Protein AF-A0A2N3F1S3-F1 (afdb_monomer)

Radius of gyration: 18.12 Å; Cα contacts (8 Å, |Δi|>4): 156; chains: 1; bounding box: 61×41×37 Å

Nearest PDB structures (foldseek):
  1dnl-assembly1_A  TM=8.356E-01  e=4.246E-02  Escherichia coli K-12
  8qyw-assembly1_A-2  TM=7.889E-01  e=1.038E-01  Homo sapiens
  1jnw-assembly1_A-2  TM=6.151E-01  e=3.737E-02  Escherichia coli
  4hmt-assembly1_B  TM=8.543E-01  e=2.705E-01  Pseudomonas fluorescens
  1nrg-assembly1_A-2  TM=5.816E-01  e=1.106E-01  Homo sapiens

pLDDT: mean 92.15, std 10.07, range [42.69, 98.44]

Mean predicted aligned error: 5.43 Å

Foldseek 3Di:
DDDPPPPDDDDDDPDPDDPQFKKWKWFADPVRDIDIAIARAWDDDDPDIDGDDDCQAPSNVRCVVPVDMDIGGDDPVLVQLNVLCHQEGCDVVDPPVSVVRHDYDNCSCVSSVHDDDDDDD

Sequence (121 aa):
MTVPPSEHLVITPSIHYVGTPVMLLATRNPDGTANLSAASSFWALGQHLVIGLETDSRTYDNVSAHPEITVNFPSPQIWEAVERIADTTGRDPVPEAKASRYRHEADKFTVAGLTAVPSQV

Secondary structure (DSSP, 8-state):
-PPPP-SPPP---S---TTPPPEEEEEE-TTS-EEEEEE--EEEETTEEEE---TTSHHHHHHHHS---EEE---GGGHHHHHHHHTEES-SSPPGGGTTT-EE-S-HHHHHT----PPP-

Structure (mmCIF, N/CA/C/O backbone):
data_AF-A0A2N3F1S3-F1
#
_entry.id   AF-A0A2N3F1S3-F1
#
loop_
_atom_site.group_PDB
_atom_site.id
_atom_site.type_symbol
_atom_site.label_atom_id
_atom_site.label_alt_id
_atom_site.label_comp_id
_atom_site.label_asym_id
_atom_site.label_entity_id
_atom_site.label_seq_id
_atom_site.pdbx_PDB_ins_code
_atom_site.Cartn_x
_atom_site.Cartn_y
_atom_site.Cartn_z
_atom_site.occupancy
_atom_site.B_iso_or_equiv
_atom_site.auth_seq_id
_atom_site.auth_comp_id
_atom_site.auth_asym_id
_atom_site.auth_atom_id
_atom_site.pdbx_PDB_model_num
ATOM 1 N N . MET A 1 1 ? 47.839 -26.555 -11.330 1.00 42.69 1 MET A N 1
ATOM 2 C CA . MET A 1 1 ? 46.793 -26.603 -10.288 1.00 42.69 1 MET A CA 1
ATOM 3 C C . MET A 1 1 ? 45.499 -26.147 -10.943 1.00 42.69 1 MET A C 1
ATOM 5 O O . MET A 1 1 ? 45.393 -24.981 -11.293 1.00 42.69 1 MET A O 1
ATOM 9 N N . THR A 1 2 ? 44.596 -27.070 -11.264 1.00 48.19 2 THR A N 1
ATOM 10 C CA . THR A 1 2 ? 43.307 -26.772 -11.907 1.00 48.19 2 THR A CA 1
ATOM 11 C C . THR A 1 2 ? 42.305 -26.356 -10.835 1.00 48.19 2 THR A C 1
ATOM 13 O O . THR A 1 2 ? 42.050 -27.126 -9.913 1.00 48.19 2 THR A O 1
ATOM 16 N N . VAL A 1 3 ? 41.780 -25.134 -10.927 1.00 58.75 3 VAL A N 1
ATOM 17 C CA . VAL A 1 3 ? 40.690 -24.657 -10.063 1.00 58.75 3 VAL A CA 1
ATOM 18 C C . VAL A 1 3 ? 39.431 -25.456 -10.432 1.00 58.75 3 VAL A C 1
ATOM 20 O O . VAL A 1 3 ? 39.123 -25.532 -11.624 1.00 58.75 3 VAL A O 1
ATOM 23 N N . PRO A 1 4 ? 38.736 -26.101 -9.478 1.00 64.00 4 PRO A N 1
ATOM 24 C CA . PRO A 1 4 ? 37.512 -26.831 -9.788 1.00 64.00 4 PRO A CA 1
ATOM 25 C C . PRO A 1 4 ? 36.437 -25.851 -10.289 1.00 64.00 4 PRO A C 1
ATOM 27 O O . PRO A 1 4 ? 36.445 -24.686 -9.879 1.00 64.00 4 PRO A O 1
ATOM 30 N N . PRO A 1 5 ? 35.521 -26.276 -11.178 1.00 64.50 5 PRO A N 1
ATOM 31 C CA . PRO A 1 5 ? 34.415 -25.425 -11.593 1.00 64.50 5 PRO A CA 1
ATOM 32 C C . PRO A 1 5 ? 33.594 -25.045 -10.356 1.00 64.50 5 PRO A C 1
ATOM 34 O O . PRO A 1 5 ? 33.145 -25.907 -9.606 1.00 64.50 5 PRO A O 1
ATOM 37 N N . SER A 1 6 ? 33.456 -23.743 -10.117 1.00 70.94 6 SER A N 1
ATOM 38 C CA . SER A 1 6 ? 32.618 -23.207 -9.047 1.00 70.94 6 SER A CA 1
ATOM 39 C C . SER A 1 6 ? 31.163 -23.589 -9.322 1.00 70.94 6 SER A C 1
ATOM 41 O O . SER A 1 6 ? 30.585 -23.107 -10.291 1.00 70.94 6 SER A O 1
ATOM 43 N N . GLU A 1 7 ? 30.560 -24.404 -8.453 1.00 85.06 7 GLU A N 1
ATOM 44 C CA . GLU A 1 7 ? 29.113 -24.693 -8.452 1.00 85.06 7 GLU A CA 1
ATOM 45 C C . GLU A 1 7 ? 28.253 -23.447 -8.141 1.00 85.06 7 GLU A C 1
ATOM 47 O O . GLU A 1 7 ? 27.026 -23.504 -8.187 1.00 85.06 7 GLU A O 1
ATOM 52 N N . HIS A 1 8 ? 28.874 -22.300 -7.838 1.00 82.56 8 HIS A N 1
ATOM 53 C CA . HIS A 1 8 ? 28.183 -21.045 -7.559 1.00 82.56 8 HIS A CA 1
ATOM 54 C C . HIS A 1 8 ? 27.984 -20.190 -8.816 1.00 82.56 8 HIS A C 1
ATOM 56 O O . HIS A 1 8 ? 28.940 -19.875 -9.529 1.00 82.56 8 HIS A O 1
ATOM 62 N N . LEU A 1 9 ? 26.740 -19.743 -9.021 1.00 84.19 9 LEU A N 1
ATOM 63 C CA . LEU A 1 9 ? 26.362 -18.715 -9.990 1.00 84.19 9 LEU A CA 1
ATOM 64 C C . LEU A 1 9 ? 26.303 -17.347 -9.296 1.00 84.19 9 LEU A C 1
ATOM 66 O O . LEU A 1 9 ? 25.516 -17.150 -8.371 1.00 84.19 9 LEU A O 1
ATOM 70 N N . VAL A 1 10 ? 27.103 -16.389 -9.766 1.00 88.50 10 VAL A N 1
ATOM 71 C CA . VAL A 1 10 ? 27.008 -14.987 -9.334 1.00 88.50 10 VAL A CA 1
ATOM 72 C C . VAL A 1 10 ? 25.876 -14.309 -10.106 1.00 88.50 10 VAL A C 1
ATOM 74 O O . VAL A 1 10 ? 25.877 -14.314 -11.335 1.00 88.50 10 VAL A O 1
ATOM 77 N N . ILE A 1 11 ? 24.922 -13.717 -9.387 1.00 87.25 11 ILE A N 1
ATOM 78 C CA . ILE A 1 11 ? 23.800 -12.955 -9.950 1.00 87.25 11 ILE A CA 1
ATOM 79 C C . ILE A 1 11 ? 23.757 -11.543 -9.358 1.00 87.25 11 ILE A C 1
ATOM 81 O O . ILE A 1 11 ? 24.190 -11.331 -8.227 1.00 87.25 11 ILE A O 1
ATOM 85 N N . THR A 1 12 ? 23.177 -10.598 -10.102 1.00 88.06 12 THR A N 1
ATOM 86 C CA . THR A 1 12 ? 22.924 -9.219 -9.647 1.00 88.06 12 THR A CA 1
ATOM 87 C C . THR A 1 12 ? 21.425 -8.929 -9.751 1.00 88.06 12 THR A C 1
ATOM 89 O O . THR A 1 12 ? 20.979 -8.349 -10.744 1.00 88.06 12 THR A O 1
ATOM 92 N N . PRO A 1 13 ? 20.607 -9.397 -8.793 1.00 84.81 13 PRO A N 1
ATOM 93 C CA . PRO A 1 13 ? 19.171 -9.182 -8.846 1.00 84.81 13 PRO A CA 1
ATOM 94 C C . PR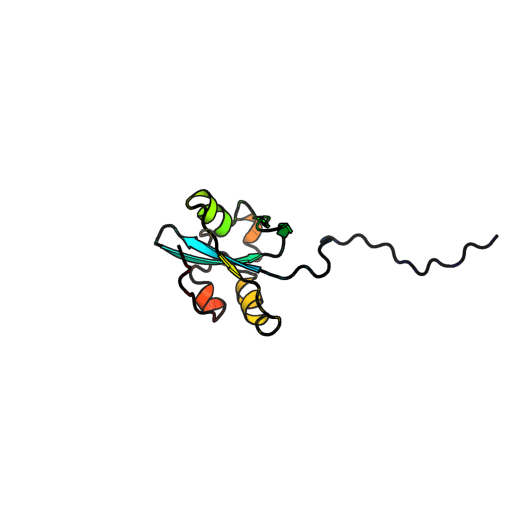O A 1 13 ? 18.842 -7.706 -8.591 1.00 84.81 13 PRO A C 1
ATOM 96 O O . PRO A 1 13 ? 19.474 -7.038 -7.775 1.00 84.81 13 PRO A O 1
ATOM 99 N N . SER A 1 14 ? 17.812 -7.191 -9.262 1.00 79.19 14 SER A N 1
ATOM 100 C CA . SER A 1 14 ? 17.295 -5.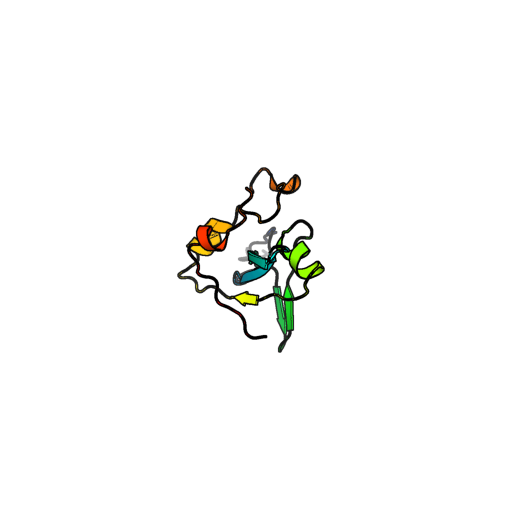839 -9.005 1.00 79.19 14 SER A CA 1
ATOM 101 C C . SER A 1 14 ? 16.576 -5.727 -7.654 1.00 79.19 14 SER A C 1
ATOM 103 O O . SER A 1 14 ? 16.400 -4.625 -7.139 1.00 79.19 14 SER A O 1
ATOM 105 N N . ILE A 1 15 ? 16.184 -6.861 -7.061 1.00 77.06 15 ILE A N 1
ATOM 106 C CA . ILE A 1 15 ? 15.494 -6.966 -5.773 1.00 77.06 15 ILE A CA 1
ATOM 107 C C . ILE A 1 15 ? 16.216 -8.012 -4.920 1.00 77.06 15 ILE A C 1
ATOM 109 O O . ILE A 1 15 ? 16.390 -9.150 -5.343 1.00 77.06 15 ILE A O 1
ATOM 113 N N . HIS A 1 16 ? 16.613 -7.636 -3.704 1.00 74.31 16 HIS A N 1
ATOM 114 C CA . HIS A 1 16 ? 17.382 -8.499 -2.793 1.00 74.31 16 HIS A CA 1
ATOM 115 C C . HIS A 1 16 ? 16.513 -9.181 -1.717 1.00 74.31 16 HIS A C 1
ATOM 117 O O . HIS A 1 16 ? 17.010 -9.959 -0.907 1.00 74.31 16 HIS A O 1
ATOM 123 N N . TYR A 1 17 ? 15.209 -8.897 -1.707 1.00 70.12 17 TYR A N 1
ATOM 124 C CA . TYR A 1 17 ? 14.236 -9.415 -0.747 1.00 70.12 17 TYR A CA 1
ATOM 125 C C . TYR A 1 17 ? 13.750 -10.813 -1.145 1.00 70.12 17 TYR A C 1
ATOM 127 O O . TYR A 1 17 ? 12.691 -10.974 -1.751 1.00 70.12 17 TYR A O 1
ATOM 135 N N . VAL A 1 18 ? 14.538 -11.840 -0.831 1.00 71.56 18 VAL A N 1
ATOM 136 C CA . VAL A 1 18 ? 14.136 -13.233 -1.068 1.00 71.56 18 VAL A CA 1
ATOM 137 C C . VAL A 1 18 ? 13.162 -13.672 0.027 1.00 71.56 18 VAL A C 1
ATOM 139 O O . VAL A 1 18 ? 13.524 -13.715 1.199 1.00 71.56 18 VAL A O 1
ATOM 142 N N . GLY A 1 19 ? 11.930 -14.016 -0.355 1.00 74.12 19 GLY A N 1
ATOM 143 C CA . GLY A 1 19 ? 10.930 -14.571 0.565 1.00 74.12 19 GLY A CA 1
ATOM 144 C C . GLY A 1 19 ? 10.238 -13.556 1.481 1.00 74.12 19 GLY A C 1
ATOM 145 O O . GLY A 1 19 ? 9.568 -13.966 2.428 1.00 74.12 19 GLY A O 1
ATOM 146 N N . THR A 1 20 ? 10.368 -12.251 1.224 1.00 78.69 20 THR A N 1
ATOM 147 C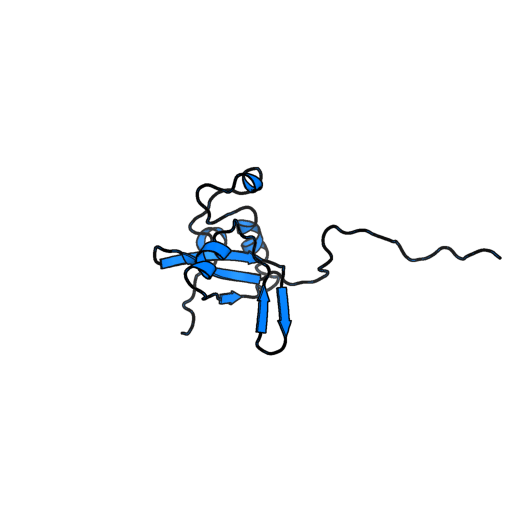 CA . THR A 1 20 ? 9.641 -11.239 2.001 1.00 78.69 20 THR A CA 1
ATOM 148 C C . THR A 1 20 ? 8.144 -11.320 1.697 1.00 78.69 20 THR A C 1
ATOM 150 O O . THR A 1 20 ? 7.765 -11.254 0.524 1.00 78.69 20 THR A O 1
ATOM 153 N N . PRO A 1 21 ? 7.275 -11.470 2.714 1.00 85.81 21 PRO A N 1
ATOM 154 C CA . PRO A 1 21 ? 5.845 -11.550 2.476 1.00 85.81 21 PRO A CA 1
ATOM 155 C C . PRO A 1 21 ? 5.317 -10.212 1.955 1.00 85.81 21 PRO A C 1
ATOM 157 O O . PRO A 1 21 ? 5.811 -9.141 2.310 1.00 85.81 21 PRO A O 1
ATOM 160 N N . VAL A 1 22 ? 4.275 -10.270 1.132 1.00 92.19 22 VAL A N 1
ATOM 161 C CA . VAL A 1 22 ? 3.500 -9.073 0.808 1.00 92.19 22 VAL A CA 1
ATOM 162 C C . VAL A 1 22 ? 2.681 -8.678 2.033 1.00 92.19 22 VAL A C 1
ATOM 164 O O . VAL A 1 22 ? 2.171 -9.536 2.750 1.00 92.19 22 VAL A O 1
ATOM 167 N N . MET A 1 23 ? 2.541 -7.378 2.254 1.00 95.69 23 MET A N 1
ATOM 168 C CA . MET A 1 23 ? 1.628 -6.774 3.212 1.00 95.69 23 MET A CA 1
ATOM 169 C C . MET A 1 23 ? 0.547 -5.997 2.470 1.00 95.69 23 MET A C 1
ATOM 171 O O . MET A 1 23 ? 0.809 -5.361 1.447 1.00 95.69 23 MET A O 1
ATOM 175 N N . LEU A 1 24 ? -0.650 -5.987 3.041 1.00 97.75 24 LEU A N 1
ATOM 176 C CA . LEU A 1 24 ? -1.717 -5.067 2.687 1.00 97.75 24 LEU A CA 1
ATOM 177 C C . LEU A 1 24 ? -1.784 -3.954 3.733 1.00 97.75 24 LEU A C 1
ATOM 179 O O . LEU A 1 24 ? -2.090 -4.186 4.905 1.00 97.75 24 LEU A O 1
ATOM 183 N N . LEU A 1 25 ? -1.481 -2.743 3.284 1.00 98.06 25 LEU A N 1
ATOM 184 C CA . LEU A 1 25 ? -1.519 -1.517 4.063 1.00 98.06 25 LEU A CA 1
ATOM 185 C C . LEU A 1 25 ? -2.871 -0.842 3.866 1.00 98.06 25 LEU A C 1
ATOM 187 O O . LEU A 1 25 ? -3.214 -0.515 2.726 1.00 98.06 25 LEU A O 1
ATOM 191 N N . ALA A 1 26 ? -3.610 -0.603 4.948 1.00 98.06 26 ALA A N 1
ATOM 192 C CA . ALA A 1 26 ? -4.816 0.217 4.891 1.00 98.06 26 ALA A CA 1
ATOM 193 C C . ALA A 1 26 ? -4.601 1.548 5.615 1.00 98.06 26 ALA A C 1
ATOM 195 O O . ALA A 1 26 ? -4.148 1.576 6.762 1.00 98.06 26 ALA A O 1
ATOM 196 N N . THR A 1 27 ? -4.933 2.642 4.932 1.00 97.81 27 THR A N 1
ATOM 197 C CA . THR A 1 27 ? -4.845 4.019 5.436 1.00 97.81 27 THR A CA 1
ATOM 198 C C . THR A 1 27 ? -6.142 4.770 5.169 1.00 97.81 27 THR A C 1
ATOM 200 O O . THR A 1 27 ? -6.964 4.337 4.360 1.00 97.81 27 THR A O 1
ATOM 203 N N . ARG A 1 28 ? -6.331 5.912 5.832 1.00 96.62 28 ARG A N 1
ATOM 204 C CA . ARG A 1 28 ? -7.540 6.729 5.704 1.00 96.62 28 ARG A CA 1
ATOM 205 C C . ARG A 1 28 ? -7.326 7.891 4.734 1.00 96.62 28 ARG A C 1
ATOM 207 O O . ARG A 1 28 ? -6.392 8.668 4.905 1.00 96.62 28 ARG A O 1
ATOM 214 N N . ASN A 1 29 ? -8.192 8.003 3.731 1.00 96.31 29 ASN A N 1
ATOM 215 C CA . ASN A 1 29 ? -8.247 9.142 2.818 1.00 96.31 29 ASN A CA 1
ATOM 216 C C . ASN A 1 29 ? -8.834 10.384 3.523 1.00 96.31 29 ASN A C 1
ATOM 218 O O . ASN A 1 29 ? -9.533 10.241 4.530 1.00 96.31 29 ASN A O 1
ATOM 222 N N . PRO A 1 30 ? -8.630 11.603 2.985 1.00 94.44 30 PRO A N 1
ATOM 223 C CA . PRO A 1 30 ? -9.165 12.836 3.578 1.00 94.44 30 PRO A CA 1
ATOM 224 C C . PRO A 1 30 ? -10.695 12.876 3.724 1.00 94.44 30 PRO A C 1
ATOM 226 O O . PRO A 1 30 ? -11.210 13.498 4.648 1.00 94.44 30 PRO A O 1
ATOM 229 N N . ASP A 1 31 ? -11.426 12.197 2.837 1.00 94.75 31 ASP A N 1
ATOM 230 C CA . ASP A 1 31 ? -12.891 12.069 2.886 1.00 94.75 31 ASP A CA 1
ATOM 231 C C . ASP A 1 31 ? -13.380 11.008 3.893 1.00 94.75 31 ASP A C 1
ATOM 233 O O . ASP A 1 31 ? -14.580 10.806 4.073 1.00 94.75 31 ASP A O 1
ATOM 237 N N . GLY A 1 32 ? -12.451 10.336 4.573 1.00 93.75 32 GLY A N 1
ATOM 238 C CA . GLY A 1 32 ? -12.717 9.298 5.555 1.00 93.75 32 GLY A CA 1
ATOM 239 C C . GLY A 1 32 ? -12.835 7.885 4.990 1.00 93.75 32 GLY A C 1
ATOM 240 O O . GLY A 1 32 ? -12.933 6.953 5.790 1.00 93.75 32 GLY A O 1
ATOM 241 N N . THR A 1 33 ? -12.787 7.704 3.669 1.00 95.31 33 THR A N 1
ATOM 242 C CA . THR A 1 33 ? -12.770 6.377 3.036 1.00 95.31 33 THR A CA 1
ATOM 243 C C . THR A 1 33 ? -11.425 5.675 3.244 1.00 95.31 33 THR A C 1
ATOM 245 O O . THR A 1 33 ? -10.426 6.293 3.620 1.00 95.31 33 THR A O 1
ATOM 248 N N . ALA A 1 34 ? -11.381 4.361 3.021 1.00 96.00 34 ALA A N 1
ATOM 249 C CA . ALA A 1 34 ? -10.155 3.583 3.157 1.00 96.00 34 ALA A CA 1
ATOM 250 C C . ALA A 1 34 ? -9.400 3.485 1.821 1.00 96.00 34 ALA A C 1
A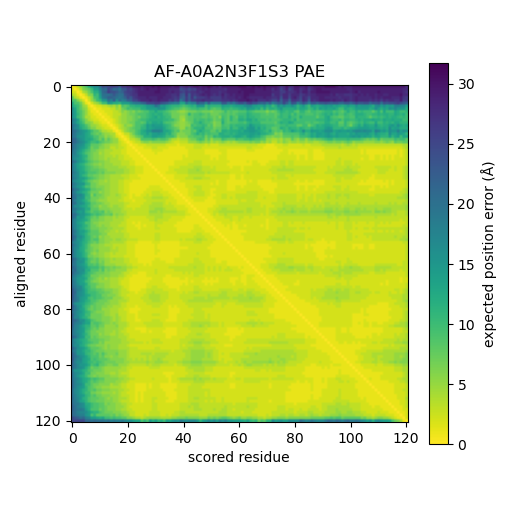TOM 252 O O . ALA A 1 34 ? -9.991 3.234 0.774 1.00 96.00 34 ALA A O 1
ATOM 253 N N . ASN A 1 35 ? -8.076 3.602 1.867 1.00 97.81 35 ASN A N 1
ATOM 254 C CA . ASN A 1 35 ? -7.165 3.246 0.781 1.00 97.81 35 ASN A CA 1
ATOM 255 C C . ASN A 1 35 ? -6.430 1.949 1.141 1.00 97.81 35 ASN A C 1
ATOM 257 O O . ASN A 1 35 ? -5.945 1.814 2.261 1.00 97.81 35 ASN A O 1
ATOM 261 N N . LEU A 1 36 ? -6.302 1.031 0.178 1.00 98.44 36 LEU A N 1
ATOM 262 C CA . LEU A 1 36 ? -5.614 -0.257 0.327 1.00 98.44 36 LEU A CA 1
ATOM 263 C C . LEU A 1 36 ? -4.399 -0.338 -0.604 1.00 98.44 36 LEU A C 1
ATOM 265 O O . LEU A 1 36 ? -4.543 -0.112 -1.800 1.00 98.44 36 LEU A O 1
ATOM 269 N N . SER A 1 37 ? -3.210 -0.677 -0.111 1.00 97.50 37 SER A N 1
ATOM 270 C CA . SER A 1 37 ? -1.998 -0.817 -0.936 1.00 97.50 37 SER A CA 1
ATOM 271 C C . SER A 1 37 ? -1.264 -2.115 -0.645 1.00 97.50 37 SER A C 1
ATOM 273 O O . SER A 1 37 ? -1.106 -2.478 0.517 1.00 97.50 37 SER A O 1
ATOM 275 N N . ALA A 1 38 ? -0.745 -2.764 -1.684 1.00 96.06 38 ALA A N 1
ATOM 276 C CA . ALA A 1 38 ? 0.271 -3.794 -1.521 1.00 96.06 38 ALA A CA 1
ATOM 277 C C . ALA A 1 38 ? 1.634 -3.141 -1.232 1.00 96.06 38 ALA A C 1
ATOM 279 O O . ALA A 1 38 ? 1.939 -2.073 -1.770 1.00 96.06 38 ALA A O 1
ATOM 280 N N . ALA A 1 39 ? 2.439 -3.764 -0.374 1.00 94.56 39 ALA A N 1
ATOM 281 C CA . ALA A 1 39 ? 3.820 -3.378 -0.104 1.00 94.56 39 ALA A CA 1
ATOM 282 C C . ALA A 1 39 ? 4.643 -4.607 0.298 1.00 94.56 39 ALA A C 1
ATOM 284 O O . ALA A 1 39 ? 4.126 -5.524 0.928 1.00 94.56 39 ALA A O 1
ATOM 285 N N . SER A 1 40 ? 5.933 -4.615 -0.026 1.00 91.75 40 SER A N 1
ATOM 286 C CA . SER A 1 40 ? 6.860 -5.692 0.359 1.00 91.75 40 SER A CA 1
ATOM 287 C C . SER A 1 40 ? 8.155 -5.178 0.994 1.00 91.75 40 SER A C 1
ATOM 289 O O . SER A 1 40 ? 8.971 -5.967 1.452 1.00 91.75 40 SER A O 1
ATOM 291 N N . SER A 1 41 ? 8.363 -3.861 1.046 1.00 91.88 41 SER A N 1
ATOM 292 C CA . SER A 1 41 ? 9.566 -3.251 1.619 1.00 91.88 41 SER A CA 1
ATOM 293 C C . SER A 1 41 ? 9.384 -3.028 3.115 1.00 91.88 41 SER A C 1
ATOM 295 O O . SER A 1 41 ? 8.914 -1.968 3.526 1.00 91.88 41 SER A O 1
ATOM 297 N N . PHE A 1 42 ? 9.735 -4.012 3.943 1.00 93.12 42 PHE A N 1
ATOM 298 C CA . PHE A 1 42 ? 9.681 -3.849 5.396 1.00 93.12 42 PHE A CA 1
ATOM 299 C C . PHE A 1 42 ? 10.698 -4.704 6.150 1.00 93.12 42 PHE A C 1
ATOM 301 O O . PHE A 1 42 ? 11.225 -5.686 5.629 1.00 93.12 42 PHE A O 1
ATOM 308 N N . TRP A 1 43 ? 10.926 -4.342 7.409 1.00 92.25 43 TRP A N 1
ATOM 309 C CA . TRP A 1 43 ? 11.518 -5.214 8.421 1.00 92.25 43 TRP A CA 1
ATOM 310 C C . TRP A 1 43 ? 10.872 -4.942 9.784 1.00 92.25 43 TRP A C 1
ATOM 312 O O . TRP A 1 43 ? 10.326 -3.863 10.019 1.00 92.25 43 TRP A O 1
ATOM 322 N N . ALA A 1 44 ? 10.907 -5.931 10.676 1.00 92.62 44 ALA A N 1
ATOM 323 C CA . ALA A 1 44 ? 10.286 -5.856 11.995 1.00 92.62 44 ALA A CA 1
ATOM 324 C C . ALA A 1 44 ? 11.287 -6.214 13.099 1.00 92.62 44 ALA A C 1
ATOM 326 O O . ALA A 1 44 ? 12.127 -7.098 12.920 1.00 92.62 44 ALA A O 1
ATOM 327 N N . LEU A 1 45 ? 11.174 -5.551 14.250 1.00 95.62 45 LEU A N 1
ATOM 328 C CA . LEU A 1 45 ? 11.943 -5.864 15.454 1.00 95.62 45 LEU A CA 1
ATOM 329 C C . LEU A 1 45 ? 11.107 -5.586 16.707 1.00 95.62 45 LEU A C 1
ATOM 331 O O . LEU A 1 45 ? 10.722 -4.449 16.988 1.00 95.62 45 LEU A O 1
ATOM 335 N N . GLY A 1 46 ? 10.850 -6.633 17.494 1.00 95.94 46 GLY A N 1
ATOM 336 C CA . GLY A 1 46 ? 10.020 -6.533 18.692 1.00 95.94 46 GLY A CA 1
ATOM 337 C C . GLY A 1 46 ? 8.589 -6.119 18.346 1.00 95.94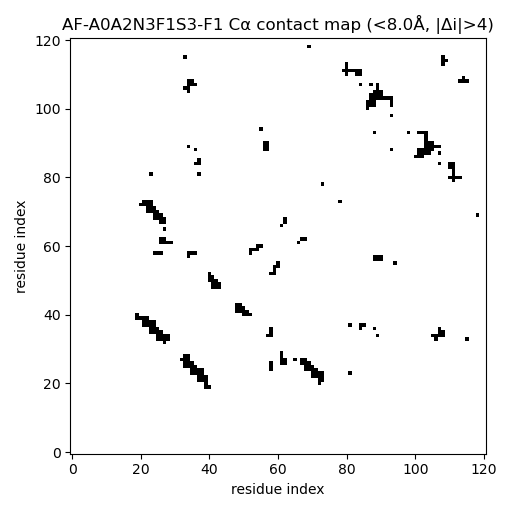 46 GLY A C 1
ATOM 338 O O . GLY A 1 46 ? 7.856 -6.888 17.736 1.00 95.94 46 GLY A O 1
ATOM 339 N N . GLN A 1 47 ? 8.187 -4.920 18.766 1.00 95.38 47 GLN A N 1
ATOM 340 C CA . GLN A 1 47 ? 6.867 -4.331 18.482 1.00 95.38 47 GLN A CA 1
ATOM 341 C C . GLN A 1 47 ? 6.930 -3.216 17.430 1.00 95.38 47 GLN A C 1
ATOM 343 O O . GLN A 1 47 ? 5.972 -2.470 17.257 1.00 95.38 47 GLN A O 1
ATOM 348 N N . HIS A 1 48 ? 8.062 -3.082 16.741 1.00 96.00 48 HIS A N 1
ATOM 349 C CA . HIS A 1 48 ? 8.264 -2.055 15.731 1.00 96.00 48 HIS A CA 1
ATO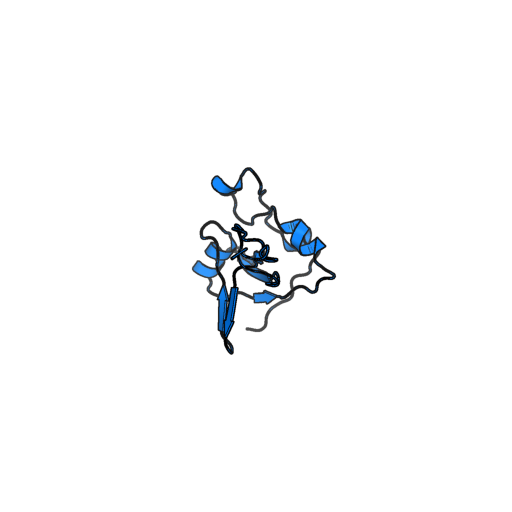M 350 C C . HIS A 1 48 ? 8.282 -2.677 14.346 1.00 96.00 48 HIS A C 1
ATOM 352 O O . HIS A 1 48 ? 8.891 -3.727 14.120 1.00 96.00 48 HIS A O 1
ATOM 358 N N . LEU A 1 49 ? 7.657 -1.969 13.417 1.00 95.44 49 LEU A N 1
ATOM 359 C CA . LEU A 1 49 ? 7.678 -2.266 12.001 1.00 95.44 49 LEU A CA 1
ATOM 360 C C . LEU A 1 49 ? 8.209 -1.036 11.271 1.00 95.44 49 LEU A C 1
ATOM 362 O O . LEU A 1 49 ? 7.717 0.072 11.480 1.00 95.44 49 LEU A O 1
ATOM 366 N N . VAL A 1 50 ? 9.205 -1.234 10.416 1.00 96.38 50 VAL A N 1
ATOM 367 C CA . VAL A 1 50 ? 9.719 -0.194 9.526 1.00 96.38 50 VAL A CA 1
ATOM 368 C C . VAL A 1 50 ? 9.294 -0.547 8.114 1.00 96.38 50 VAL A C 1
ATOM 370 O O . VAL A 1 50 ? 9.657 -1.605 7.604 1.00 96.38 50 VAL A O 1
ATOM 373 N N . ILE A 1 51 ? 8.516 0.340 7.498 1.00 96.00 51 ILE A N 1
ATOM 374 C CA . ILE A 1 51 ? 7.926 0.153 6.171 1.00 96.00 51 ILE A CA 1
ATOM 375 C C . ILE A 1 51 ? 8.491 1.220 5.234 1.00 96.00 51 ILE A C 1
ATOM 377 O O . ILE A 1 51 ? 8.423 2.412 5.530 1.00 96.00 51 ILE A O 1
ATOM 381 N N . GLY A 1 52 ? 9.028 0.797 4.094 1.00 95.38 52 GLY A N 1
ATOM 382 C CA . GLY A 1 52 ? 9.384 1.694 3.001 1.00 95.38 52 GLY A CA 1
ATOM 383 C C . GLY 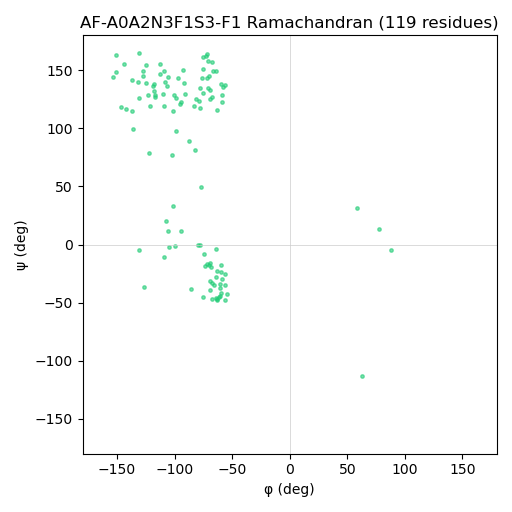A 1 52 ? 8.138 2.088 2.212 1.00 95.38 52 GLY A C 1
ATOM 384 O O . GLY A 1 52 ? 7.431 1.216 1.707 1.00 95.38 52 GLY A O 1
ATOM 385 N N . LEU A 1 53 ? 7.883 3.392 2.094 1.00 96.19 53 LEU A N 1
ATOM 386 C CA . LEU A 1 53 ? 6.777 3.952 1.318 1.00 96.19 53 LEU A CA 1
ATOM 387 C C . LEU A 1 53 ? 7.317 4.828 0.189 1.00 96.19 53 LEU A C 1
ATOM 389 O O . LEU A 1 53 ? 8.228 5.628 0.396 1.00 96.19 53 LEU A O 1
ATOM 393 N N . GLU A 1 54 ? 6.722 4.708 -0.993 1.00 94.69 54 GLU A N 1
ATOM 394 C CA . GLU A 1 54 ? 6.993 5.625 -2.097 1.00 94.69 54 GLU A CA 1
ATOM 395 C C . GLU A 1 54 ? 6.289 6.963 -1.838 1.00 94.69 54 GLU A C 1
ATOM 397 O O . GLU A 1 54 ? 5.095 6.996 -1.522 1.00 94.69 54 GLU A O 1
ATOM 402 N N . THR A 1 55 ? 7.020 8.070 -1.970 1.00 96.12 55 THR A N 1
ATOM 403 C CA . THR A 1 55 ? 6.543 9.423 -1.631 1.00 96.12 55 THR A CA 1
ATOM 404 C C . THR A 1 55 ? 5.469 9.955 -2.577 1.00 96.12 55 THR A C 1
ATOM 406 O O . THR A 1 55 ? 4.763 10.899 -2.245 1.00 96.12 55 THR A O 1
ATOM 409 N N . ASP A 1 56 ? 5.312 9.339 -3.744 1.00 95.19 56 ASP A N 1
ATOM 410 C CA . ASP A 1 56 ? 4.273 9.640 -4.727 1.00 95.19 56 ASP A CA 1
ATOM 411 C C . ASP A 1 56 ? 3.034 8.729 -4.582 1.00 95.19 56 ASP A C 1
ATOM 413 O O . ASP A 1 56 ? 2.176 8.696 -5.465 1.00 95.19 56 ASP A O 1
ATOM 417 N N . SER A 1 57 ? 2.924 7.964 -3.489 1.00 96.50 57 SER A N 1
ATOM 418 C CA . SER A 1 57 ? 1.791 7.074 -3.215 1.00 96.50 57 SER A CA 1
ATOM 419 C C . SER A 1 57 ? 0.694 7.745 -2.380 1.00 96.50 57 SER A C 1
ATOM 421 O O . SER A 1 57 ? 0.960 8.560 -1.499 1.00 96.50 57 SER A O 1
ATOM 423 N N . ARG A 1 58 ? -0.564 7.318 -2.576 1.00 97.94 58 ARG A N 1
ATOM 424 C CA . ARG A 1 58 ? -1.687 7.735 -1.711 1.00 97.94 58 ARG A CA 1
ATOM 425 C C . ARG A 1 58 ? -1.464 7.318 -0.254 1.00 97.94 58 ARG A C 1
ATOM 427 O O . ARG A 1 58 ? -1.860 8.030 0.659 1.00 97.94 58 ARG A O 1
ATOM 434 N N . THR A 1 59 ? -0.816 6.172 -0.033 1.00 98.06 59 THR A N 1
ATOM 435 C CA . THR A 1 59 ? -0.466 5.688 1.308 1.00 98.06 59 THR A CA 1
ATOM 436 C C . THR A 1 59 ? 0.460 6.668 2.027 1.00 98.06 59 THR A C 1
ATOM 438 O O . THR A 1 59 ? 0.200 6.974 3.187 1.00 98.06 59 THR A O 1
ATOM 441 N N . TYR A 1 60 ? 1.483 7.194 1.345 1.00 97.94 60 TYR A N 1
ATOM 442 C CA . TYR A 1 60 ? 2.385 8.196 1.913 1.00 97.94 60 TYR A CA 1
ATOM 443 C C . TYR A 1 60 ? 1.654 9.501 2.249 1.00 97.94 60 TYR A C 1
ATOM 445 O O . TYR A 1 60 ? 1.815 10.000 3.362 1.00 97.94 60 TYR A O 1
ATOM 453 N N . ASP A 1 61 ? 0.807 10.015 1.347 1.00 97.62 61 ASP A N 1
ATOM 454 C CA . ASP A 1 61 ? 0.003 11.218 1.630 1.00 97.62 61 ASP A CA 1
ATOM 455 C C . ASP A 1 61 ? -0.860 11.036 2.885 1.00 97.62 61 ASP A C 1
ATOM 457 O O . ASP A 1 61 ? -0.875 11.893 3.768 1.00 97.62 61 ASP A O 1
ATOM 461 N N . ASN A 1 62 ? -1.566 9.902 2.964 1.00 98.00 62 ASN A N 1
ATOM 462 C CA . ASN A 1 62 ? -2.493 9.615 4.051 1.00 98.00 62 ASN A CA 1
ATOM 463 C C . ASN A 1 62 ? -1.755 9.525 5.390 1.00 98.00 62 ASN A C 1
ATOM 465 O O . ASN A 1 62 ? -2.171 10.181 6.335 1.00 98.00 62 ASN A O 1
ATOM 469 N N . VAL A 1 63 ? -0.640 8.786 5.463 1.00 97.62 63 VAL A N 1
ATOM 470 C CA . VAL A 1 63 ? 0.158 8.658 6.701 1.00 97.62 63 VAL A CA 1
ATOM 471 C C . VAL A 1 63 ? 0.832 9.978 7.085 1.00 97.62 63 VAL A C 1
ATOM 473 O O . VAL A 1 63 ? 0.957 10.280 8.269 1.00 97.62 63 VAL A O 1
ATOM 476 N N . SER A 1 64 ? 1.233 10.793 6.105 1.00 97.38 64 SER A N 1
ATOM 477 C CA . SER A 1 64 ? 1.812 12.118 6.372 1.00 97.38 64 SER A CA 1
ATOM 478 C C . SER A 1 64 ? 0.796 13.078 7.000 1.00 97.38 64 SER A C 1
ATOM 480 O O . SER A 1 64 ? 1.171 13.904 7.829 1.00 97.38 64 SER A O 1
ATOM 482 N N . ALA A 1 65 ? -0.481 12.980 6.618 1.00 97.44 65 ALA A N 1
ATOM 483 C CA . ALA A 1 65 ? -1.559 13.798 7.177 1.00 97.44 65 ALA A CA 1
ATOM 484 C C . ALA A 1 65 ? -2.149 13.209 8.473 1.00 97.44 65 ALA A C 1
ATOM 486 O O . ALA A 1 65 ? -2.479 13.944 9.403 1.00 97.44 65 ALA A O 1
ATOM 487 N N . HIS A 1 66 ? -2.279 11.885 8.530 1.00 95.56 66 HIS A N 1
ATOM 488 C CA . HIS A 1 66 ? -2.878 11.119 9.616 1.00 95.56 66 HIS A CA 1
ATOM 489 C C . HIS A 1 66 ? -1.992 9.898 9.902 1.00 95.56 66 HIS A C 1
ATOM 491 O O . HIS A 1 66 ? -2.092 8.911 9.172 1.00 95.56 66 HIS A O 1
ATOM 497 N N . PRO A 1 67 ? -1.121 9.941 10.929 1.00 95.50 67 PRO A N 1
ATOM 498 C CA . PRO A 1 67 ? -0.058 8.956 11.153 1.00 95.50 67 PRO A CA 1
ATOM 499 C C . PRO A 1 67 ? -0.567 7.627 11.744 1.00 95.50 67 PRO A C 1
ATOM 501 O O . PRO A 1 67 ? -0.027 7.109 12.718 1.00 95.50 67 PRO A O 1
ATOM 504 N N . GLU A 1 68 ? -1.610 7.066 11.141 1.00 95.12 68 GLU A N 1
ATOM 505 C CA . GLU A 1 68 ? -2.258 5.811 11.505 1.00 95.12 68 GLU A CA 1
ATOM 506 C C . GLU A 1 68 ? -2.294 4.881 10.287 1.00 95.12 68 GLU A C 1
ATOM 508 O O . GLU A 1 68 ? -2.542 5.296 9.150 1.00 95.12 68 GLU A O 1
ATOM 513 N N . ILE A 1 69 ? -2.034 3.596 10.519 1.00 97.12 69 ILE A N 1
ATOM 514 C CA . ILE A 1 69 ? -1.995 2.572 9.476 1.00 97.12 69 ILE A CA 1
ATOM 515 C C . ILE A 1 69 ? -2.321 1.209 10.080 1.00 97.12 69 ILE A C 1
ATOM 517 O O . ILE A 1 69 ? -1.899 0.902 11.195 1.00 97.12 69 ILE A O 1
ATOM 521 N N . THR A 1 70 ? -3.025 0.364 9.327 1.00 97.69 70 THR A N 1
ATOM 522 C CA . THR A 1 70 ? -3.101 -1.071 9.634 1.00 97.69 70 THR A CA 1
ATOM 523 C C . THR A 1 70 ? -2.249 -1.862 8.655 1.00 97.69 70 THR A C 1
ATOM 525 O O . THR A 1 70 ? -2.152 -1.524 7.471 1.00 97.69 70 THR A O 1
ATOM 528 N N . VAL A 1 71 ? -1.634 -2.927 9.159 1.00 97.38 71 VAL A N 1
ATOM 529 C CA . VAL A 1 71 ? -0.767 -3.815 8.387 1.00 97.38 71 VAL A CA 1
ATOM 530 C C . VAL A 1 71 ? -1.337 -5.217 8.470 1.00 97.38 71 VAL A C 1
ATOM 532 O O . VAL A 1 71 ? -1.466 -5.781 9.553 1.00 97.38 71 VAL A O 1
ATOM 535 N N . ASN A 1 72 ? -1.685 -5.772 7.316 1.00 96.75 72 ASN A N 1
ATOM 536 C CA . ASN A 1 72 ? -2.300 -7.084 7.202 1.00 96.75 72 ASN A CA 1
ATOM 537 C C . ASN A 1 72 ? -1.372 -7.991 6.396 1.00 96.75 72 ASN A C 1
ATOM 539 O O . ASN A 1 72 ? -0.907 -7.602 5.326 1.00 96.75 72 ASN A O 1
ATOM 543 N N . PHE A 1 73 ? -1.122 -9.202 6.887 1.00 95.56 73 PHE A N 1
ATOM 544 C CA . PHE A 1 73 ? -0.321 -10.201 6.183 1.00 95.56 73 PHE A CA 1
ATOM 545 C C . PHE A 1 73 ? -1.256 -11.184 5.466 1.00 95.56 73 PHE A C 1
ATOM 547 O O . PHE A 1 73 ? -1.796 -12.080 6.120 1.00 95.56 73 PHE A O 1
ATOM 554 N N . PRO A 1 74 ? -1.512 -11.008 4.153 1.00 94.75 74 PRO A N 1
ATOM 555 C CA . PRO A 1 74 ? -2.340 -11.930 3.392 1.00 94.75 74 PRO A CA 1
ATOM 556 C C . PRO A 1 74 ? -1.762 -13.347 3.411 1.00 94.75 74 PRO A C 1
ATOM 558 O O . PRO A 1 74 ? -0.558 -13.548 3.244 1.00 94.75 74 PRO A O 1
ATOM 561 N N . SER A 1 75 ? -2.631 -14.346 3.572 1.00 94.38 75 SER A N 1
ATOM 562 C CA . SER A 1 75 ? -2.232 -15.736 3.371 1.00 94.38 75 SER A CA 1
ATOM 563 C C . SER A 1 75 ? -2.006 -16.016 1.875 1.00 94.38 75 SER A C 1
ATOM 565 O O . SER A 1 75 ? -2.582 -15.327 1.024 1.00 94.38 75 SER A O 1
ATOM 567 N N . PRO A 1 76 ? -1.221 -17.047 1.508 1.00 92.50 76 PRO A N 1
ATOM 568 C CA . PRO A 1 76 ? -0.960 -17.365 0.102 1.00 92.50 76 PRO A CA 1
ATOM 569 C C . PRO A 1 76 ? -2.224 -17.610 -0.731 1.00 92.50 76 PRO A C 1
ATOM 571 O O . PRO A 1 76 ? -2.211 -17.410 -1.936 1.00 92.50 76 PRO A O 1
ATOM 574 N N . GLN A 1 77 ? -3.329 -18.024 -0.107 1.00 96.19 77 GLN A N 1
ATOM 575 C CA . GLN A 1 77 ? -4.589 -18.330 -0.787 1.00 96.19 77 GLN A CA 1
ATOM 576 C C . GLN A 1 77 ? -5.286 -17.094 -1.374 1.00 96.19 77 GLN A C 1
ATOM 578 O O . GLN A 1 77 ? -6.128 -17.253 -2.250 1.00 96.19 77 GLN A O 1
ATOM 583 N N . ILE A 1 78 ? -4.950 -15.881 -0.920 1.00 95.56 78 ILE A N 1
ATOM 584 C CA . ILE A 1 78 ? -5.576 -14.634 -1.394 1.00 95.56 78 ILE A CA 1
ATOM 585 C C . ILE A 1 78 ? -4.649 -13.800 -2.289 1.00 95.56 78 ILE A C 1
ATOM 587 O O . ILE A 1 78 ? -4.870 -12.603 -2.466 1.00 95.56 78 ILE A O 1
ATOM 591 N N . TRP A 1 79 ? -3.619 -14.418 -2.875 1.00 95.62 79 TRP A N 1
ATOM 592 C CA . TRP A 1 79 ? -2.652 -13.736 -3.744 1.00 95.62 79 TRP A CA 1
ATOM 593 C C . TRP A 1 79 ? -3.317 -13.009 -4.928 1.00 95.62 79 TRP A C 1
ATOM 595 O O . TRP A 1 79 ? -2.915 -11.903 -5.272 1.00 95.62 79 TRP A O 1
ATOM 605 N N . GLU A 1 80 ? -4.402 -13.551 -5.492 1.00 97.75 80 GLU A N 1
ATOM 606 C CA . GLU A 1 80 ? -5.143 -12.907 -6.588 1.00 97.75 80 GLU A CA 1
ATOM 607 C C . GLU A 1 80 ? -5.787 -11.575 -6.175 1.00 97.75 80 GLU A C 1
ATOM 609 O O . GLU A 1 80 ? -6.000 -10.698 -7.009 1.00 97.75 80 GLU A O 1
ATOM 614 N N . ALA A 1 81 ? -6.128 -11.398 -4.893 1.00 97.88 81 ALA A N 1
ATOM 615 C CA . ALA A 1 81 ? -6.632 -10.124 -4.379 1.00 97.88 81 ALA A CA 1
ATOM 616 C C . ALA A 1 81 ? -5.541 -9.051 -4.365 1.00 97.88 81 ALA A C 1
ATOM 618 O O . ALA A 1 81 ? -5.810 -7.900 -4.707 1.00 97.88 81 ALA A O 1
ATOM 619 N N . VAL A 1 82 ? -4.315 -9.446 -4.013 1.00 96.81 82 VAL A N 1
ATOM 620 C CA . VAL A 1 82 ? -3.134 -8.581 -4.081 1.00 96.81 82 VAL A CA 1
ATOM 621 C C . VAL A 1 82 ? -2.861 -8.193 -5.532 1.00 96.81 82 VAL A C 1
ATOM 623 O O . VAL A 1 82 ? -2.699 -7.009 -5.818 1.00 96.81 82 VAL A O 1
ATOM 626 N N . GLU A 1 83 ? -2.881 -9.154 -6.461 1.00 96.75 83 GLU A N 1
ATOM 627 C CA . GLU A 1 83 ? -2.548 -8.846 -7.856 1.00 96.75 83 GLU A CA 1
ATOM 628 C C . GLU A 1 83 ? -3.579 -7.979 -8.567 1.00 96.75 83 GLU A C 1
ATOM 630 O O . GLU A 1 83 ? -3.221 -7.123 -9.375 1.00 96.75 83 GLU A O 1
ATOM 635 N N . ARG A 1 84 ? -4.863 -8.096 -8.216 1.00 98.06 84 ARG A N 1
ATOM 636 C CA . ARG A 1 84 ? -5.904 -7.223 -8.781 1.00 98.06 84 ARG 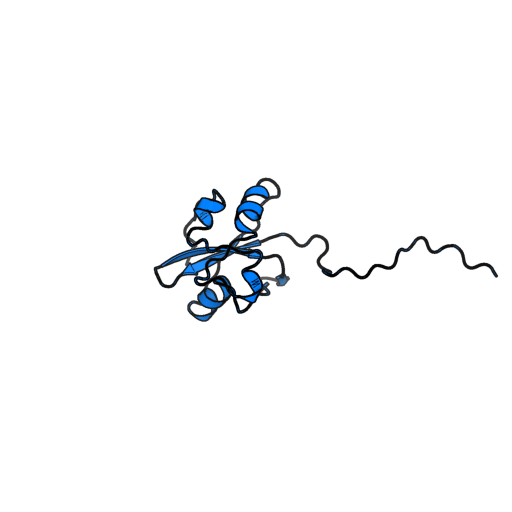A CA 1
ATOM 637 C C . ARG A 1 84 ? -5.676 -5.735 -8.504 1.00 98.06 84 ARG A C 1
ATOM 639 O O . ARG A 1 84 ? -6.163 -4.906 -9.276 1.00 98.06 84 ARG A O 1
ATOM 646 N N . ILE A 1 85 ? -4.934 -5.392 -7.449 1.00 97.62 85 ILE A N 1
ATOM 647 C CA . ILE A 1 85 ? -4.609 -4.003 -7.095 1.00 97.62 85 ILE A CA 1
ATOM 648 C C . ILE A 1 85 ? -3.162 -3.601 -7.417 1.00 97.62 85 ILE A C 1
ATOM 650 O O . ILE A 1 85 ? -2.822 -2.435 -7.210 1.00 97.62 85 ILE A O 1
ATOM 654 N N . ALA A 1 86 ? -2.319 -4.505 -7.927 1.00 94.69 86 ALA A N 1
ATOM 655 C CA . ALA A 1 86 ? -0.888 -4.251 -8.121 1.00 94.69 86 ALA A CA 1
ATOM 656 C C . ALA A 1 86 ? -0.601 -3.085 -9.084 1.00 94.69 86 ALA A C 1
ATOM 658 O O . ALA A 1 86 ? 0.276 -2.266 -8.820 1.00 94.69 86 ALA A O 1
ATOM 659 N N . ASP A 1 87 ? -1.402 -2.957 -10.143 1.00 96.50 87 ASP A N 1
ATOM 660 C CA . ASP A 1 87 ? -1.278 -1.903 -11.158 1.00 96.50 87 ASP A CA 1
ATOM 661 C C . ASP A 1 87 ? -2.306 -0.770 -10.942 1.00 96.50 87 ASP A C 1
ATOM 663 O O . ASP A 1 87 ? -2.832 -0.164 -11.881 1.00 96.50 87 ASP A O 1
ATOM 667 N N . THR A 1 88 ? -2.645 -0.489 -9.678 1.00 98.19 88 THR A N 1
ATOM 668 C CA . THR A 1 88 ? -3.635 0.533 -9.300 1.00 98.19 88 THR A CA 1
ATOM 669 C C . THR A 1 88 ? -3.083 1.522 -8.279 1.00 98.19 88 THR A C 1
ATOM 671 O O . THR A 1 88 ? -2.240 1.188 -7.446 1.00 98.19 88 THR A O 1
ATOM 674 N N . THR A 1 89 ? -3.559 2.767 -8.309 1.00 98.00 89 THR A N 1
ATOM 675 C CA . THR A 1 89 ? -3.176 3.795 -7.332 1.00 98.00 89 THR A CA 1
ATOM 676 C C . THR A 1 89 ? -4.369 4.618 -6.866 1.00 98.00 89 THR A C 1
ATOM 678 O O . THR A 1 89 ? -5.226 5.000 -7.653 1.00 98.00 89 THR A O 1
ATOM 681 N N . GLY A 1 90 ? -4.394 4.956 -5.573 1.00 97.19 90 GLY A N 1
ATOM 682 C CA . GLY A 1 90 ? -5.384 5.885 -5.016 1.00 97.19 90 GLY A CA 1
ATOM 683 C C . GLY A 1 90 ? -5.070 7.360 -5.307 1.00 97.19 90 GLY A C 1
ATOM 684 O O . GLY A 1 90 ? -5.789 8.249 -4.851 1.00 97.19 90 GLY A O 1
ATOM 685 N N . ARG A 1 91 ? -3.962 7.652 -6.002 1.00 97.19 91 ARG A N 1
ATOM 686 C CA . ARG A 1 91 ? -3.619 9.007 -6.452 1.00 97.19 91 ARG A CA 1
ATOM 687 C C . ARG A 1 91 ? -4.447 9.365 -7.680 1.00 97.19 91 ARG A C 1
ATOM 689 O O . ARG A 1 91 ? -4.542 8.561 -8.603 1.00 97.19 91 ARG A O 1
ATOM 696 N N . ASP A 1 92 ? -4.990 10.573 -7.662 1.00 95.25 92 ASP A N 1
ATOM 697 C CA . ASP A 1 92 ? -5.663 11.207 -8.791 1.00 95.25 92 ASP A CA 1
ATOM 698 C C . ASP A 1 92 ? -5.195 12.675 -8.846 1.00 95.25 92 ASP A C 1
ATOM 700 O O . ASP A 1 92 ? -5.398 13.397 -7.861 1.00 95.25 92 ASP A O 1
ATOM 704 N N . PRO A 1 93 ? -4.477 13.105 -9.901 1.00 96.31 93 PRO A N 1
ATOM 705 C CA . PRO A 1 93 ? -4.067 12.307 -11.060 1.00 96.31 93 PRO A CA 1
ATOM 706 C C . PRO A 1 93 ? -3.047 11.210 -10.708 1.00 96.31 93 PRO A C 1
ATOM 708 O O . PRO A 1 93 ? -2.314 11.300 -9.715 1.00 96.31 93 PRO A O 1
ATOM 711 N N . VAL A 1 94 ? -2.978 10.170 -11.549 1.00 97.88 94 VAL A N 1
ATOM 712 C CA . VAL A 1 94 ? -1.910 9.157 -11.488 1.00 97.88 94 VAL A CA 1
ATOM 713 C C . VAL A 1 94 ? -0.556 9.861 -11.675 1.00 97.88 94 VAL A C 1
ATOM 715 O O . VAL A 1 94 ? -0.412 10.618 -12.637 1.00 97.88 94 VAL A O 1
ATOM 718 N N . PRO A 1 95 ? 0.445 9.642 -10.797 1.00 96.56 95 PRO A N 1
ATOM 719 C CA . PRO A 1 95 ? 1.771 10.232 -10.960 1.00 96.56 95 PRO A CA 1
ATOM 720 C C . PRO A 1 95 ? 2.384 9.877 -12.318 1.00 96.56 95 PRO A C 1
ATOM 722 O O . PRO A 1 95 ? 2.332 8.722 -12.737 1.00 96.56 95 PRO A O 1
ATOM 725 N N . GLU A 1 96 ? 3.006 10.850 -12.985 1.00 96.75 96 GLU A N 1
ATOM 726 C CA . GLU A 1 96 ? 3.526 10.695 -14.353 1.00 96.75 96 GLU A CA 1
ATOM 727 C C . GLU A 1 96 ? 4.489 9.505 -14.493 1.00 96.75 96 GLU A C 1
ATOM 729 O O . GLU A 1 96 ? 4.344 8.694 -15.405 1.00 96.75 96 GLU A O 1
ATOM 734 N N . ALA A 1 97 ? 5.394 9.322 -13.524 1.00 94.50 97 ALA A N 1
ATOM 735 C CA . ALA A 1 97 ? 6.343 8.205 -13.487 1.00 94.50 97 ALA A CA 1
ATOM 736 C C . ALA A 1 97 ? 5.675 6.813 -13.445 1.00 94.50 97 ALA A C 1
ATOM 738 O O . ALA A 1 97 ? 6.320 5.808 -13.743 1.00 94.50 97 ALA A O 1
ATOM 739 N N . LYS A 1 98 ? 4.389 6.746 -13.083 1.00 93.81 98 LYS A N 1
ATOM 740 C CA . LYS A 1 98 ? 3.591 5.520 -12.955 1.00 93.81 98 LYS A CA 1
ATOM 741 C C . LYS A 1 98 ? 2.527 5.381 -14.044 1.00 93.81 98 LYS A C 1
ATOM 743 O O . LYS A 1 98 ? 1.954 4.303 -14.176 1.00 93.81 98 LYS A O 1
ATOM 748 N N . ALA A 1 99 ? 2.275 6.420 -14.839 1.00 95.38 99 ALA A N 1
ATOM 749 C CA . ALA A 1 99 ? 1.144 6.488 -15.768 1.00 95.38 99 ALA A CA 1
ATOM 750 C C . ALA A 1 99 ? 1.165 5.421 -16.880 1.00 95.38 99 ALA A C 1
ATOM 752 O O . ALA A 1 99 ? 0.119 5.082 -17.423 1.00 95.38 99 ALA A O 1
ATOM 753 N N . SER A 1 100 ? 2.335 4.860 -17.208 1.00 96.50 100 SER A N 1
ATOM 754 C CA . SER A 1 100 ? 2.467 3.781 -18.200 1.00 96.50 100 SER A CA 1
ATOM 755 C C . SER A 1 100 ? 1.968 2.418 -17.712 1.00 96.50 100 SER A C 1
ATOM 757 O O . SER A 1 100 ? 1.739 1.530 -18.531 1.00 96.50 100 SER A O 1
ATOM 759 N N . ARG A 1 101 ? 1.826 2.238 -16.394 1.00 95.62 101 ARG A N 1
ATOM 760 C CA . ARG A 1 101 ? 1.493 0.953 -15.766 1.00 95.62 101 ARG A CA 1
ATOM 761 C C . ARG A 1 101 ? 0.284 1.040 -14.840 1.00 95.62 101 ARG A C 1
ATOM 763 O O . ARG A 1 101 ? -0.498 0.103 -14.780 1.00 95.62 101 ARG A O 1
ATOM 770 N N . TYR A 1 102 ? 0.133 2.144 -14.119 1.00 97.69 102 TYR A N 1
ATOM 771 C CA . TYR A 1 102 ? -0.887 2.302 -13.095 1.00 97.69 102 TYR A CA 1
ATOM 772 C C . TYR A 1 102 ? -2.110 3.029 -13.638 1.00 97.69 102 TYR A C 1
ATOM 774 O O . TYR A 1 102 ? -1.991 4.012 -14.368 1.00 97.69 102 TYR A O 1
ATOM 782 N N . ARG A 1 103 ? -3.289 2.609 -13.181 1.00 97.88 103 ARG A N 1
ATOM 783 C CA . ARG A 1 103 ? -4.533 3.376 -13.324 1.00 97.88 103 ARG A CA 1
ATOM 784 C C . ARG A 1 103 ? -5.036 3.866 -11.968 1.00 97.88 103 ARG A C 1
ATOM 786 O O . ARG A 1 103 ? -4.729 3.267 -10.933 1.00 97.88 103 ARG A O 1
ATOM 793 N N . HIS A 1 104 ? -5.808 4.947 -11.974 1.00 98.06 104 HIS A N 1
ATOM 794 C CA . HIS A 1 104 ? -6.464 5.418 -10.760 1.00 98.06 104 HIS A CA 1
ATOM 795 C C . HIS A 1 104 ? -7.565 4.437 -10.332 1.00 98.06 104 HIS A C 1
ATOM 797 O O . HIS A 1 104 ? -8.374 4.029 -11.160 1.00 98.06 104 HIS A O 1
ATOM 803 N N . GLU A 1 105 ? -7.589 4.085 -9.047 1.00 98.12 105 GLU A N 1
ATOM 804 C CA . GLU A 1 105 ? -8.688 3.372 -8.395 1.00 98.12 105 GLU A CA 1
ATOM 805 C C . GLU A 1 105 ? -8.874 3.916 -6.975 1.00 98.12 105 GLU A C 1
ATOM 807 O O . GLU A 1 105 ? -7.983 3.787 -6.125 1.00 98.12 105 GLU A O 1
ATOM 812 N N . ALA A 1 106 ? -10.034 4.518 -6.710 1.00 95.38 106 ALA A N 1
ATOM 813 C CA . ALA A 1 106 ? -10.382 5.030 -5.386 1.00 95.38 106 ALA A CA 1
ATOM 814 C C . ALA A 1 106 ? -10.754 3.895 -4.413 1.00 95.38 106 ALA A C 1
ATOM 816 O O . ALA A 1 106 ? -10.250 3.858 -3.291 1.00 95.38 106 ALA A O 1
ATOM 817 N N . ASP A 1 107 ? -11.577 2.935 -4.855 1.00 96.62 107 ASP A N 1
ATOM 818 C CA . ASP A 1 107 ? -12.049 1.811 -4.036 1.00 96.62 107 ASP A CA 1
ATOM 819 C C . ASP A 1 107 ? -11.296 0.509 -4.348 1.00 96.62 107 ASP A C 1
ATOM 821 O O . ASP A 1 107 ? -11.779 -0.415 -5.011 1.00 96.62 107 ASP A O 1
ATOM 825 N N . LYS A 1 108 ? -10.070 0.429 -3.830 1.00 98.00 108 LYS A N 1
ATOM 826 C CA . LYS A 1 108 ? -9.222 -0.759 -3.990 1.00 98.00 108 LYS A CA 1
ATOM 827 C C . LYS A 1 108 ? -9.684 -1.963 -3.164 1.00 98.00 108 LYS A C 1
ATOM 829 O O . LYS A 1 108 ? -9.269 -3.075 -3.476 1.00 98.00 108 LYS A O 1
ATOM 834 N N . PHE A 1 109 ? -10.547 -1.787 -2.159 1.00 97.88 109 PHE A N 1
ATOM 835 C CA . PHE A 1 109 ? -11.137 -2.921 -1.437 1.00 97.88 109 PHE A CA 1
ATOM 836 C C . PHE A 1 109 ? -12.082 -3.701 -2.347 1.00 97.88 109 PHE A C 1
ATOM 838 O O . PHE A 1 109 ? -11.935 -4.919 -2.475 1.00 97.88 109 PHE A O 1
ATOM 845 N N . THR A 1 110 ? -12.964 -2.999 -3.062 1.00 97.88 110 THR A N 1
ATOM 846 C CA . THR A 1 110 ? -13.847 -3.618 -4.058 1.00 97.88 110 THR A CA 1
ATOM 847 C C . THR A 1 110 ? -13.049 -4.273 -5.187 1.00 97.88 110 THR A C 1
ATOM 849 O O . THR A 1 110 ? -13.301 -5.435 -5.509 1.00 97.88 110 THR A O 1
ATOM 852 N N . VAL A 1 111 ? -12.023 -3.604 -5.733 1.00 98.12 111 VAL A N 1
ATOM 853 C CA . VAL A 1 111 ? -11.146 -4.188 -6.774 1.00 98.12 111 VAL A CA 1
ATOM 854 C C . VAL A 1 111 ? -10.442 -5.458 -6.279 1.00 98.12 111 VAL A C 1
ATOM 856 O O . VAL A 1 111 ? -10.392 -6.460 -6.998 1.00 98.12 111 VAL A O 1
ATOM 859 N N . ALA A 1 112 ? -9.950 -5.454 -5.036 1.00 97.94 112 ALA A N 1
ATOM 860 C CA . ALA A 1 112 ? -9.346 -6.615 -4.384 1.00 97.94 112 ALA A CA 1
ATOM 861 C C . ALA A 1 112 ? -10.376 -7.667 -3.935 1.00 97.94 112 ALA A C 1
ATOM 863 O O . ALA A 1 112 ? -9.997 -8.779 -3.569 1.00 97.94 112 ALA A O 1
ATOM 864 N N . GLY A 1 113 ? -11.686 -7.400 -4.012 1.00 98.00 113 GLY A N 1
ATOM 865 C CA . GLY A 1 113 ? -12.725 -8.302 -3.500 1.00 98.00 113 GLY A CA 1
ATOM 866 C C . GLY A 1 113 ? -12.558 -8.585 -2.005 1.00 98.00 113 GLY A C 1
ATOM 867 O O . GLY A 1 113 ? -12.847 -9.689 -1.548 1.00 98.00 113 GLY A O 1
ATOM 868 N N . LEU A 1 114 ? -12.023 -7.613 -1.266 1.00 97.62 114 LEU A N 1
ATOM 869 C CA . LEU A 1 114 ? -11.785 -7.689 0.169 1.00 97.62 114 LEU A CA 1
ATOM 870 C C . LEU A 1 114 ? -12.764 -6.770 0.893 1.00 97.62 114 LEU A C 1
ATOM 872 O O . LEU A 1 114 ? -13.172 -5.734 0.378 1.00 97.62 114 LEU A O 1
ATOM 876 N N . THR A 1 115 ? -13.130 -7.142 2.114 1.00 96.38 115 THR A N 1
ATOM 877 C CA . THR A 1 115 ? -14.012 -6.336 2.965 1.00 96.38 115 THR A CA 1
ATOM 878 C C . THR A 1 115 ? -13.179 -5.572 3.985 1.00 96.38 115 THR A C 1
ATOM 880 O O . THR A 1 115 ? -12.360 -6.168 4.683 1.00 96.38 115 THR A O 1
ATOM 883 N N . ALA A 1 116 ? -13.388 -4.259 4.085 1.00 95.12 116 ALA A N 1
ATOM 884 C CA . ALA A 1 116 ? -12.767 -3.453 5.128 1.00 95.12 116 ALA A CA 1
ATOM 885 C C . ALA A 1 116 ? -13.386 -3.778 6.498 1.00 95.12 116 ALA A C 1
ATOM 887 O O . ALA A 1 116 ? -14.608 -3.857 6.633 1.00 95.12 116 ALA A O 1
ATOM 888 N N . VAL A 1 117 ? -12.540 -3.940 7.518 1.00 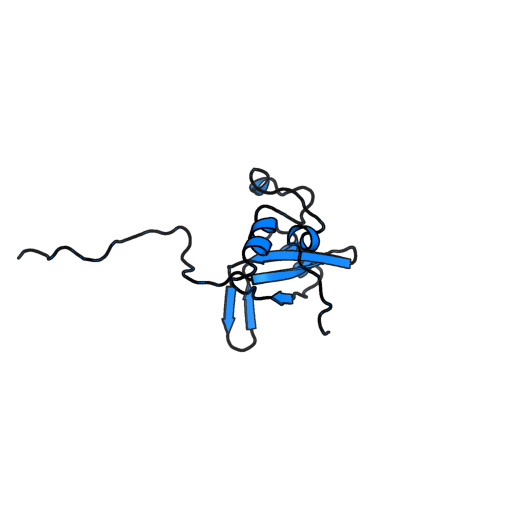95.38 117 VAL A N 1
ATOM 889 C CA . VAL A 1 117 ? -12.950 -4.171 8.911 1.00 95.38 117 VAL A CA 1
ATOM 890 C C . VAL A 1 117 ? -12.430 -3.014 9.769 1.00 95.38 117 VAL A C 1
ATOM 892 O O . VAL A 1 117 ? -11.276 -2.620 9.586 1.00 95.38 117 VAL A O 1
ATOM 895 N N . PRO A 1 118 ? -13.237 -2.455 10.692 1.00 94.25 118 PRO A N 1
ATOM 896 C CA . PRO A 1 118 ? -12.769 -1.417 11.607 1.00 94.25 118 PRO A CA 1
ATOM 897 C C . PRO A 1 118 ? -11.579 -1.888 12.453 1.00 94.25 118 PRO A C 1
ATOM 899 O O . PRO A 1 118 ? -11.598 -2.996 12.992 1.00 94.25 118 PRO A O 1
ATOM 902 N N . SER A 1 119 ? -10.559 -1.040 12.597 1.00 93.31 119 SER A N 1
ATOM 903 C CA . SER A 1 119 ? -9.474 -1.270 13.551 1.00 93.31 119 SER A CA 1
ATOM 904 C C . SER A 1 119 ? -9.927 -0.973 14.982 1.00 93.31 119 SER A C 1
ATOM 906 O O . SER A 1 119 ? -10.913 -0.271 15.212 1.00 93.31 119 SER A O 1
ATOM 908 N N . GLN A 1 120 ? -9.183 -1.495 15.954 1.00 89.94 120 GLN A N 1
ATOM 909 C CA . GLN A 1 120 ? -9.237 -0.986 17.324 1.00 89.94 120 GLN A CA 1
ATOM 910 C C . GLN A 1 120 ? -8.481 0.351 17.388 1.00 89.94 120 GLN A C 1
ATOM 912 O O . GLN A 1 120 ? -7.574 0.572 16.581 1.00 89.94 120 GLN A O 1
ATOM 917 N N . VAL A 1 121 ? -8.894 1.231 18.303 1.00 72.06 121 VAL A N 1
ATOM 918 C CA . VAL A 1 121 ? -8.304 2.562 18.531 1.00 72.06 121 VAL A CA 1
ATOM 919 C C . VAL A 1 121 ? -7.522 2.548 19.834 1.00 72.06 121 VAL A C 1
ATOM 921 O O . VAL A 1 121 ? -8.054 1.956 20.802 1.00 72.06 121 VAL A O 1
#

Solvent-accessible surface area (backbone atoms only — not comparable to full-atom values): 7790 Å² total; per-residue (Å²): 136,85,79,74,84,72,91,71,82,90,81,84,71,97,69,87,74,80,86,60,65,58,32,41,38,40,30,53,44,97,89,68,49,65,39,61,41,81,46,58,51,64,54,74,58,95,94,44,74,50,71,70,72,59,84,86,35,43,64,41,54,23,36,73,78,44,88,54,75,48,82,41,74,69,58,83,90,51,49,68,32,54,57,61,41,67,52,46,32,63,31,81,74,56,52,76,98,42,51,90,67,37,43,67,40,68,60,36,40,66,63,26,74,47,83,91,74,90,77,90,132